Protein AF-A0A950AB00-F1 (afdb_monomer)

Secondary structure (DSSP, 8-state):
-B----GGGTT--EEEEEEEEEBSSSSPP-EEEEEEBSS-GGG-SSPPPB--B---EEEEETTEEEEE-HHHHHHHHTT-----EEEEES-SS-TTTTS-SS---PBPS--EEEEEE-

Structure (mmCIF, N/CA/C/O backbone):
data_AF-A0A950AB00-F1
#
_entry.id   AF-A0A950AB00-F1
#
loop_
_atom_site.group_PDB
_atom_site.id
_atom_site.type_symbol
_atom_site.label_atom_id
_atom_site.label_alt_id
_atom_site.label_comp_id
_atom_site.label_asym_id
_atom_site.label_entity_id
_atom_site.label_seq_id
_atom_site.pdbx_PDB_ins_code
_atom_site.Cartn_x
_atom_site.Cartn_y
_atom_site.Cartn_z
_atom_site.occupancy
_atom_site.B_iso_or_equiv
_atom_site.auth_seq_id
_atom_site.auth_comp_id
_atom_site.auth_asym_id
_atom_site.auth_atom_id
_atom_site.pdbx_PDB_model_num
ATOM 1 N N . TYR A 1 1 ? 6.168 -6.952 -4.871 1.00 62.41 1 TYR A N 1
ATOM 2 C CA . TYR A 1 1 ? 5.036 -7.429 -4.062 1.00 62.41 1 TYR A CA 1
ATOM 3 C C . TYR A 1 1 ? 5.176 -6.865 -2.667 1.00 62.41 1 TYR A C 1
ATOM 5 O O . TYR A 1 1 ? 6.309 -6.658 -2.245 1.00 62.41 1 TYR A O 1
ATOM 13 N N . TYR A 1 2 ? 4.072 -6.626 -1.960 1.00 71.31 2 TYR A N 1
ATOM 14 C CA . TYR A 1 2 ? 4.120 -6.040 -0.619 1.00 71.31 2 TYR A CA 1
ATOM 15 C C . TYR A 1 2 ? 3.062 -6.688 0.273 1.00 71.31 2 TYR A C 1
ATOM 17 O O . TYR A 1 2 ? 1.868 -6.451 0.090 1.00 71.31 2 TYR A O 1
ATOM 25 N N . LEU A 1 3 ? 3.509 -7.543 1.196 1.00 79.69 3 LEU A N 1
ATOM 26 C CA . LEU A 1 3 ? 2.670 -8.190 2.202 1.00 79.69 3 LEU A CA 1
ATOM 27 C C . LEU A 1 3 ? 2.922 -7.522 3.554 1.00 79.69 3 LEU A C 1
ATOM 29 O O . LEU A 1 3 ? 4.073 -7.333 3.945 1.00 79.69 3 LEU A O 1
ATOM 33 N N . PHE A 1 4 ? 1.845 -7.190 4.258 1.00 83.56 4 PHE A N 1
ATOM 34 C CA . PHE A 1 4 ? 1.893 -6.564 5.574 1.00 83.56 4 PHE A CA 1
ATOM 35 C C . PHE A 1 4 ? 1.104 -7.406 6.569 1.00 83.56 4 PHE A C 1
ATOM 37 O O . PHE A 1 4 ? 0.013 -7.875 6.247 1.00 83.56 4 PHE A O 1
ATOM 44 N N . ASP A 1 5 ? 1.641 -7.576 7.775 1.00 84.56 5 ASP A N 1
ATOM 45 C CA . ASP A 1 5 ? 0.890 -8.147 8.890 1.00 84.56 5 ASP A CA 1
ATOM 46 C C . ASP A 1 5 ? -0.091 -7.096 9.427 1.00 84.56 5 ASP A C 1
ATOM 48 O O . ASP A 1 5 ? 0.311 -6.034 9.904 1.00 84.56 5 ASP A O 1
ATOM 52 N N . LEU A 1 6 ? -1.385 -7.397 9.315 1.00 83.69 6 LEU A N 1
ATOM 53 C CA . LEU A 1 6 ? -2.487 -6.533 9.740 1.00 83.69 6 LEU A CA 1
ATOM 54 C C . LEU A 1 6 ? -3.302 -7.157 10.876 1.00 83.69 6 LEU A C 1
ATOM 56 O O . LEU A 1 6 ? -4.400 -6.693 11.173 1.00 83.69 6 LEU A O 1
ATOM 60 N N . THR A 1 7 ? -2.786 -8.198 11.532 1.00 81.94 7 THR A N 1
ATOM 61 C CA . THR A 1 7 ? -3.493 -8.894 12.620 1.00 81.94 7 THR A CA 1
ATOM 62 C C . THR A 1 7 ? -3.900 -7.951 13.758 1.00 81.94 7 THR A C 1
ATOM 64 O O . THR A 1 7 ? -4.977 -8.104 14.332 1.00 81.94 7 THR A O 1
ATOM 67 N N . SER A 1 8 ? -3.099 -6.917 14.031 1.00 80.62 8 SER A N 1
ATOM 68 C CA . SER A 1 8 ? -3.383 -5.871 15.027 1.00 80.62 8 SER A CA 1
ATOM 69 C C . SER A 1 8 ? -4.559 -4.945 14.671 1.00 80.62 8 SER A C 1
ATOM 71 O O . SER A 1 8 ? -5.073 -4.239 15.547 1.00 80.62 8 SER A O 1
ATOM 73 N N . LEU A 1 9 ? -4.996 -4.957 13.407 1.00 81.94 9 LEU A N 1
ATOM 74 C CA . LEU A 1 9 ? -6.105 -4.165 12.871 1.00 81.94 9 LEU A CA 1
ATOM 75 C C . LEU A 1 9 ? -7.417 -4.950 12.773 1.00 81.94 9 LEU A C 1
ATOM 77 O O . LEU A 1 9 ? -8.435 -4.365 12.409 1.00 81.94 9 LEU A O 1
ATOM 81 N N . SER A 1 10 ? -7.412 -6.246 13.098 1.00 81.06 10 SER A N 1
ATOM 82 C CA . SER A 1 10 ? -8.619 -7.073 13.060 1.00 81.06 10 SER A CA 1
ATOM 83 C C . SER A 1 10 ? -9.733 -6.442 13.901 1.00 81.06 10 SER A C 1
ATOM 85 O O . SER A 1 10 ? -9.514 -6.081 15.060 1.00 81.06 10 SER A O 1
ATOM 87 N N . GLN A 1 11 ? -10.917 -6.283 13.300 1.00 76.75 11 GLN A N 1
ATOM 88 C CA . GLN A 1 11 ? -12.106 -5.668 13.910 1.00 76.75 11 GLN A CA 1
ATOM 89 C C . GLN A 1 11 ? -11.962 -4.187 14.304 1.00 76.75 11 GLN A C 1
ATOM 91 O O . GLN A 1 11 ? -12.788 -3.669 15.060 1.00 76.75 11 GLN A O 1
ATOM 96 N N . ARG A 1 12 ? -10.945 -3.480 13.800 1.00 84.19 12 ARG A N 1
ATOM 97 C CA . ARG A 1 12 ? -10.813 -2.029 13.982 1.00 84.19 12 ARG A CA 1
ATOM 98 C C . ARG A 1 12 ? -11.390 -1.268 12.802 1.00 84.19 12 ARG A C 1
ATOM 100 O O . ARG A 1 12 ? -11.297 -1.708 11.656 1.00 84.19 12 ARG A O 1
ATOM 107 N N . TYR A 1 13 ? -11.922 -0.079 13.071 1.00 87.62 13 TYR A N 1
ATOM 108 C CA . TYR A 1 13 ? -12.380 0.794 12.001 1.00 87.62 13 TYR A CA 1
ATOM 109 C C . TYR A 1 13 ? -11.185 1.545 11.410 1.00 87.62 13 TYR A C 1
ATOM 111 O O . TYR A 1 13 ? -10.584 2.405 12.058 1.00 87.62 13 TYR A O 1
ATOM 119 N N . VAL A 1 14 ? -10.811 1.196 10.179 1.00 91.75 14 VAL A N 1
ATOM 120 C CA . VAL A 1 14 ? -9.732 1.861 9.442 1.00 91.75 14 VAL A CA 1
ATOM 121 C C . VAL A 1 14 ? -10.263 3.177 8.876 1.00 91.75 14 VAL A C 1
ATOM 123 O O . VAL A 1 14 ? -11.125 3.182 8.000 1.00 91.75 14 VAL A O 1
ATOM 126 N N . ASN A 1 15 ? -9.739 4.294 9.379 1.00 91.50 15 ASN A N 1
ATOM 127 C CA . ASN A 1 15 ? -10.107 5.646 8.955 1.00 91.50 15 ASN A CA 1
ATOM 128 C C . ASN A 1 15 ? -9.400 6.043 7.656 1.00 91.50 15 ASN A C 1
ATOM 130 O O . ASN A 1 15 ? -9.981 6.715 6.810 1.00 91.50 15 ASN A O 1
ATOM 134 N N . GLN A 1 16 ? -8.132 5.650 7.532 1.00 92.44 16 GLN A N 1
ATOM 135 C CA . GLN A 1 16 ? -7.287 5.951 6.384 1.00 92.44 16 GLN A CA 1
ATOM 136 C C . GLN A 1 16 ? -6.158 4.927 6.298 1.00 92.44 16 GLN A C 1
ATOM 138 O O . GLN A 1 16 ? -5.565 4.577 7.322 1.00 92.44 16 GLN A O 1
ATOM 143 N N . ALA A 1 17 ? -5.818 4.495 5.087 1.00 92.38 17 ALA A N 1
ATOM 144 C CA . ALA A 1 17 ? -4.598 3.748 4.828 1.00 92.38 17 ALA A CA 1
ATOM 145 C C . ALA A 1 17 ? -3.877 4.284 3.589 1.00 92.38 17 ALA A C 1
ATOM 147 O O . ALA A 1 17 ? -4.478 4.450 2.529 1.00 92.38 17 ALA A O 1
ATOM 148 N N . THR A 1 18 ? -2.576 4.531 3.718 1.00 92.25 18 THR A N 1
ATOM 149 C CA 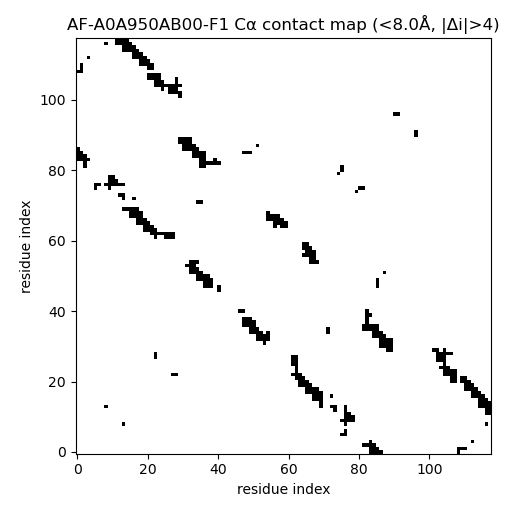. THR A 1 18 ? -1.726 4.996 2.621 1.00 92.25 18 THR A CA 1
ATOM 150 C C . THR A 1 18 ? -0.568 4.039 2.394 1.00 92.25 18 THR A C 1
ATOM 152 O O . THR A 1 18 ? 0.172 3.691 3.317 1.00 92.25 18 THR A O 1
ATOM 155 N N . LEU A 1 19 ? -0.399 3.616 1.143 1.00 88.75 19 LEU A N 1
ATOM 156 C CA . LEU A 1 19 ? 0.753 2.841 0.707 1.00 88.75 19 LEU A CA 1
ATOM 157 C C . LEU A 1 19 ? 1.757 3.779 0.046 1.00 88.75 19 LEU A C 1
ATOM 159 O O . LEU A 1 19 ? 1.438 4.458 -0.928 1.00 88.75 19 LEU A O 1
ATOM 163 N N . THR A 1 20 ? 2.978 3.797 0.563 1.00 88.12 20 THR A N 1
ATOM 164 C CA . THR A 1 20 ? 4.099 4.527 -0.025 1.00 88.12 20 THR A CA 1
ATOM 165 C C . THR A 1 20 ? 5.046 3.538 -0.680 1.00 88.12 20 THR A C 1
ATOM 167 O O . THR A 1 20 ? 5.558 2.634 -0.018 1.00 88.12 20 THR A O 1
ATOM 170 N N . LEU A 1 21 ? 5.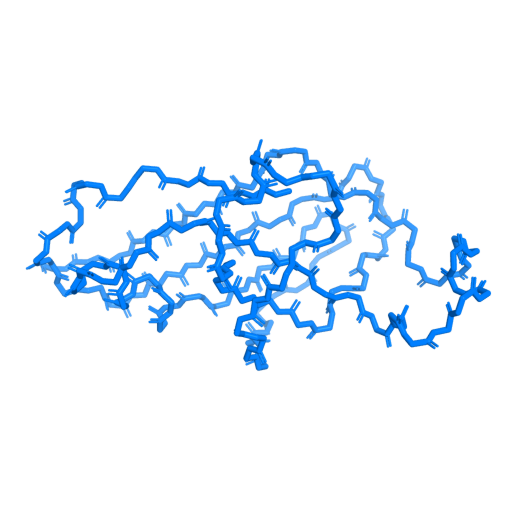280 3.727 -1.976 1.00 82.38 21 LEU A N 1
ATOM 171 C CA . LEU A 1 21 ? 6.250 2.979 -2.764 1.00 82.38 21 LEU A CA 1
ATOM 172 C C . LEU A 1 21 ? 7.399 3.906 -3.140 1.00 82.38 21 LEU A C 1
ATOM 174 O O . LEU A 1 21 ? 7.161 4.947 -3.752 1.00 82.38 21 LEU A O 1
ATOM 178 N N . SER A 1 22 ? 8.628 3.532 -2.816 1.00 78.69 22 SER A N 1
ATOM 179 C CA . SER A 1 22 ? 9.814 4.308 -3.176 1.00 78.69 22 SER A CA 1
ATOM 180 C C . SER A 1 22 ? 10.460 3.725 -4.430 1.00 78.69 22 SER A C 1
ATOM 182 O O . SER A 1 22 ? 10.395 2.522 -4.673 1.00 78.69 22 SER A O 1
ATOM 184 N N . THR A 1 23 ? 11.058 4.562 -5.273 1.00 70.75 23 THR A N 1
ATOM 185 C CA . THR A 1 23 ? 11.742 4.117 -6.496 1.00 70.75 23 THR A CA 1
ATOM 186 C C . THR A 1 23 ? 13.252 4.072 -6.270 1.00 70.75 23 THR A C 1
ATOM 188 O O . THR A 1 23 ? 13.830 4.983 -5.684 1.00 70.75 23 THR A O 1
ATOM 191 N N . GLN A 1 24 ? 13.920 3.016 -6.746 1.00 63.94 24 GLN A N 1
ATOM 192 C CA . GLN A 1 24 ? 15.381 2.875 -6.626 1.00 63.94 24 GLN A CA 1
ATOM 193 C C . GLN A 1 24 ? 16.145 3.897 -7.478 1.00 63.94 24 GLN A C 1
ATOM 195 O O . GLN A 1 24 ? 17.281 4.241 -7.166 1.00 63.94 24 GLN A O 1
ATOM 200 N N . ASN A 1 25 ? 15.515 4.389 -8.545 1.00 59.69 25 ASN A N 1
ATOM 201 C CA . ASN A 1 25 ? 16.051 5.421 -9.423 1.00 59.69 25 ASN A CA 1
ATOM 202 C C . ASN A 1 25 ? 15.146 6.657 -9.368 1.00 59.69 25 ASN A C 1
ATOM 204 O O . ASN A 1 25 ? 13.937 6.533 -9.169 1.00 59.69 25 ASN A O 1
ATOM 208 N N . SER A 1 26 ? 15.704 7.840 -9.638 1.00 55.78 26 SER A N 1
ATOM 209 C CA . SER A 1 26 ? 14.986 9.121 -9.784 1.00 55.78 26 SER A CA 1
ATOM 210 C C . SER A 1 26 ? 14.069 9.194 -11.024 1.00 55.78 26 SER A C 1
ATOM 212 O O . SER A 1 26 ? 13.792 10.275 -11.545 1.00 55.78 26 SER A O 1
ATOM 214 N N . GLY A 1 27 ? 13.633 8.041 -11.536 1.00 52.31 27 GLY A N 1
ATOM 215 C CA . GLY A 1 27 ? 12.770 7.899 -12.699 1.00 52.31 27 GLY A CA 1
ATOM 216 C C . GLY A 1 27 ? 11.330 7.597 -12.299 1.00 52.31 27 GLY A C 1
ATOM 217 O O . GLY A 1 27 ? 11.070 6.919 -11.308 1.00 52.31 27 GLY A O 1
ATOM 218 N N . TRP A 1 28 ? 10.384 8.075 -13.105 1.00 51.53 28 TRP A N 1
ATOM 219 C CA . TRP A 1 28 ? 8.965 7.784 -12.923 1.00 51.53 28 TRP A CA 1
ATOM 220 C C . TRP A 1 28 ? 8.689 6.277 -13.053 1.00 51.53 28 TRP A C 1
ATOM 222 O O . TRP A 1 28 ? 9.037 5.647 -14.056 1.00 51.53 28 TRP A O 1
ATOM 232 N N . ALA A 1 29 ? 8.034 5.702 -12.045 1.00 59.38 29 ALA A N 1
ATOM 233 C CA . ALA A 1 29 ? 7.429 4.379 -12.123 1.00 59.38 29 ALA A CA 1
ATOM 234 C C . ALA A 1 29 ? 5.952 4.542 -12.504 1.00 59.38 29 ALA A C 1
ATOM 236 O O . ALA A 1 29 ? 5.208 5.226 -11.803 1.00 59.38 29 ALA A O 1
ATOM 237 N N . CYS A 1 30 ? 5.517 3.944 -13.616 1.00 61.81 30 CYS A N 1
ATOM 238 C CA . CYS A 1 30 ? 4.119 4.038 -14.033 1.00 61.81 30 CYS A CA 1
ATOM 239 C C . CYS A 1 30 ? 3.318 2.853 -13.496 1.00 61.81 30 CYS A C 1
ATOM 241 O O . CYS A 1 30 ? 3.176 1.826 -14.160 1.00 61.81 30 CYS A O 1
ATOM 243 N N . VAL A 1 31 ? 2.772 3.021 -12.299 1.00 67.94 31 VAL A N 1
ATOM 244 C CA . VAL A 1 31 ? 1.679 2.181 -11.807 1.00 67.94 31 VAL A CA 1
ATOM 245 C C . VAL A 1 31 ? 0.387 2.818 -12.288 1.00 67.94 31 VAL A C 1
ATOM 247 O O . VAL A 1 31 ? 0.119 3.982 -11.998 1.00 67.94 31 VAL A O 1
ATOM 250 N N . LYS A 1 32 ? -0.384 2.068 -13.072 1.00 66.25 32 LYS A N 1
ATOM 251 C CA . LYS A 1 32 ? -1.722 2.468 -13.508 1.00 66.25 32 LYS A CA 1
ATOM 252 C C . LYS A 1 32 ? -2.756 2.063 -12.471 1.00 66.25 32 LYS A C 1
ATOM 254 O O . LYS A 1 32 ? -3.612 2.865 -12.123 1.00 66.25 32 LYS A O 1
ATOM 259 N N . ASN A 1 33 ? -2.652 0.823 -12.000 1.00 70.88 33 ASN A N 1
ATOM 260 C CA . ASN A 1 33 ? -3.611 0.220 -11.093 1.00 70.88 33 ASN A CA 1
ATOM 261 C C . ASN A 1 33 ? -2.892 -0.465 -9.932 1.00 70.88 33 ASN A C 1
ATOM 263 O O . ASN A 1 33 ? -1.758 -0.927 -10.061 1.00 70.88 33 ASN A O 1
ATOM 267 N N . LEU A 1 34 ? -3.574 -0.544 -8.798 1.00 79.44 34 LEU A N 1
ATOM 268 C CA . LEU A 1 34 ? -3.120 -1.256 -7.614 1.00 79.44 34 LEU A CA 1
ATOM 269 C C . LEU A 1 34 ? -4.328 -1.975 -7.017 1.00 79.44 34 LEU A C 1
ATOM 271 O O . LEU A 1 34 ? -5.439 -1.457 -7.042 1.00 79.44 34 LEU A O 1
ATOM 275 N N . GLY A 1 35 ? -4.128 -3.185 -6.515 1.00 81.81 35 GLY A N 1
ATOM 276 C CA . GLY A 1 35 ? -5.220 -3.973 -5.952 1.00 81.81 35 GLY A CA 1
ATOM 277 C C . GLY A 1 35 ? -4.738 -4.987 -4.923 1.00 81.81 35 GLY A C 1
ATOM 278 O O . GLY A 1 35 ? -3.526 -5.215 -4.812 1.00 81.81 35 GLY A O 1
ATOM 279 N N . PRO A 1 36 ? -5.661 -5.588 -4.154 1.00 84.44 36 PRO A N 1
ATOM 280 C CA . PRO A 1 36 ? -5.361 -6.803 -3.414 1.00 84.44 36 PRO A CA 1
ATOM 281 C C . PRO A 1 36 ? -5.058 -7.935 -4.402 1.00 84.44 36 PRO A C 1
ATOM 283 O O . PRO A 1 36 ? -5.677 -8.024 -5.462 1.00 84.44 36 PRO A O 1
ATOM 286 N N . ALA A 1 37 ? -4.095 -8.790 -4.072 1.00 82.56 37 ALA A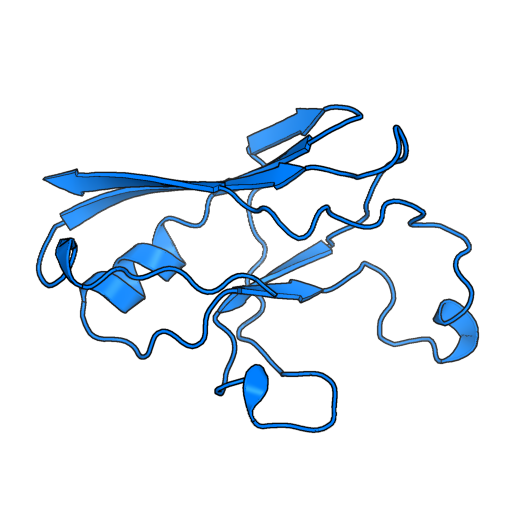 N 1
ATOM 287 C CA . ALA A 1 37 ? -3.847 -9.995 -4.854 1.00 82.56 37 ALA A CA 1
ATOM 288 C C . ALA A 1 37 ? -5.006 -10.994 -4.683 1.00 82.56 37 ALA A C 1
ATOM 290 O O . ALA A 1 37 ? -5.545 -11.129 -3.586 1.00 82.56 37 ALA A O 1
ATOM 291 N N . ASP A 1 38 ? -5.352 -11.729 -5.742 1.00 80.62 38 ASP A N 1
ATOM 292 C CA . ASP A 1 38 ? -6.428 -12.739 -5.695 1.00 80.62 38 ASP A CA 1
ATOM 293 C C . ASP A 1 38 ? -6.001 -14.042 -4.998 1.00 80.62 38 ASP A C 1
ATOM 295 O O . ASP A 1 38 ? -6.821 -14.902 -4.688 1.00 80.62 38 ASP A O 1
ATOM 299 N N . SER A 1 39 ? -4.695 -14.238 -4.827 1.00 78.56 39 SER A N 1
ATOM 300 C CA . SER A 1 39 ? -4.112 -15.439 -4.235 1.00 78.56 39 SER A CA 1
ATOM 301 C C . SER A 1 39 ? -2.727 -15.134 -3.683 1.00 78.56 39 SER A C 1
ATOM 303 O O . SER A 1 39 ? -2.139 -14.099 -4.010 1.00 78.56 39 SER A O 1
ATOM 305 N N . ASP A 1 40 ? -2.191 -16.057 -2.884 1.00 77.69 40 ASP A N 1
ATOM 306 C CA . ASP A 1 40 ? -0.824 -16.014 -2.371 1.00 77.69 40 ASP A CA 1
ATOM 307 C C . ASP A 1 40 ? 0.181 -15.983 -3.527 1.00 77.69 40 ASP A C 1
ATOM 309 O O . ASP A 1 40 ? 0.685 -17.015 -3.981 1.00 77.69 40 ASP A O 1
ATOM 313 N N . TRP A 1 41 ? 0.504 -14.785 -4.012 1.00 65.19 41 TRP A N 1
ATOM 314 C CA . TRP A 1 41 ? 1.365 -14.606 -5.179 1.00 65.19 41 TRP A CA 1
ATOM 315 C C . TRP A 1 41 ? 2.772 -15.190 -4.943 1.00 65.19 41 TRP A C 1
ATOM 317 O O . TRP A 1 41 ? 3.475 -15.519 -5.896 1.00 65.19 41 TRP A O 1
ATOM 327 N N . TRP A 1 42 ? 3.176 -15.379 -3.678 1.00 69.75 42 TRP A N 1
ATOM 328 C CA . TRP A 1 42 ? 4.427 -16.044 -3.289 1.00 69.75 42 TRP A CA 1
ATOM 329 C C . TRP A 1 42 ? 4.423 -17.563 -3.506 1.00 69.75 42 TRP A C 1
ATOM 331 O O . TRP A 1 42 ? 5.467 -18.200 -3.370 1.00 69.75 42 TRP A O 1
ATOM 341 N N . THR A 1 43 ? 3.275 -18.155 -3.836 1.00 71.38 43 THR A N 1
ATOM 342 C CA . THR A 1 43 ? 3.125 -19.595 -4.096 1.00 71.38 43 THR A CA 1
ATOM 343 C C . THR A 1 43 ? 3.013 -19.933 -5.582 1.00 71.38 43 THR A C 1
ATOM 345 O O . THR A 1 43 ? 3.146 -21.101 -5.950 1.00 71.38 43 THR A O 1
ATOM 348 N N . ILE A 1 44 ? 2.819 -18.937 -6.454 1.00 64.19 44 ILE A N 1
ATOM 349 C CA . ILE A 1 44 ? 2.611 -19.146 -7.892 1.00 64.19 44 ILE A CA 1
ATOM 350 C C . ILE A 1 44 ? 3.849 -18.765 -8.714 1.00 64.19 44 ILE A C 1
ATOM 352 O O . ILE A 1 44 ? 4.520 -17.764 -8.474 1.00 64.19 44 ILE A O 1
ATOM 356 N N . GLN A 1 45 ? 4.148 -19.567 -9.736 1.00 53.97 45 GLN A N 1
ATOM 357 C CA . GLN A 1 45 ? 5.151 -19.253 -10.758 1.00 53.97 45 GLN A CA 1
ATOM 358 C C . GLN A 1 45 ? 4.470 -18.448 -11.876 1.00 53.97 45 GLN A C 1
ATOM 360 O O . GLN A 1 45 ? 4.041 -19.017 -12.878 1.00 53.97 45 GLN A O 1
ATOM 365 N N . GLY A 1 46 ? 4.302 -17.135 -11.703 1.00 61.00 46 GLY A N 1
ATOM 366 C CA . GLY A 1 46 ? 3.650 -16.302 -12.718 1.00 61.00 46 GLY A CA 1
ATOM 367 C C . GLY A 1 46 ? 3.203 -14.926 -12.234 1.00 61.00 46 GLY A C 1
ATOM 368 O O . GLY A 1 46 ? 3.572 -14.479 -11.152 1.00 61.00 46 GLY A O 1
ATOM 369 N N . VAL A 1 47 ? 2.413 -14.247 -13.069 1.00 59.78 47 VAL A N 1
ATOM 370 C CA . VAL A 1 47 ? 1.747 -12.987 -12.712 1.00 59.78 47 VAL A CA 1
ATOM 371 C C . VAL A 1 47 ? 0.536 -13.325 -11.848 1.00 59.78 47 VAL A C 1
ATOM 373 O O . VAL A 1 47 ? -0.302 -14.125 -12.260 1.00 59.78 47 VAL A O 1
ATOM 376 N N . SER A 1 48 ? 0.445 -12.727 -10.663 1.00 61.62 48 SER A N 1
ATOM 377 C CA . SER A 1 48 ? -0.778 -12.797 -9.865 1.00 61.62 48 SER A CA 1
ATOM 378 C C . SER A 1 48 ? -1.816 -11.845 -10.433 1.00 61.62 48 SER A C 1
ATOM 380 O O . SER A 1 48 ? -1.506 -10.682 -10.691 1.00 61.62 48 SER A O 1
ATOM 382 N N . GLY A 1 49 ? -3.047 -12.332 -10.569 1.00 64.94 49 GLY A N 1
ATOM 383 C CA . GLY A 1 49 ? -4.209 -11.463 -10.689 1.00 64.94 49 GLY A CA 1
ATOM 384 C C . GLY A 1 49 ? -4.425 -10.653 -9.411 1.00 64.94 49 GLY A C 1
ATOM 385 O O . GLY A 1 49 ? -3.851 -10.949 -8.351 1.00 64.94 49 GLY A O 1
ATOM 386 N N . GLY A 1 50 ? -5.238 -9.617 -9.539 1.00 69.12 50 GLY A N 1
ATOM 387 C CA . GLY A 1 50 ? -5.784 -8.876 -8.419 1.00 69.12 50 GLY A CA 1
ATOM 388 C C . GLY A 1 50 ? -7.043 -8.139 -8.839 1.00 69.12 50 GLY A C 1
ATOM 389 O O . GLY A 1 50 ? -7.241 -7.845 -10.025 1.00 69.12 50 GLY A O 1
ATOM 390 N N . ASP A 1 51 ? -7.861 -7.784 -7.854 1.00 73.00 51 ASP A N 1
ATOM 391 C CA . ASP A 1 51 ? -8.974 -6.861 -8.045 1.00 73.00 51 ASP A CA 1
ATOM 392 C C . ASP A 1 51 ? -8.427 -5.436 -8.214 1.00 73.00 51 ASP A C 1
ATOM 394 O O . ASP A 1 51 ? -8.279 -4.653 -7.271 1.00 73.00 51 ASP A O 1
ATOM 398 N N . PHE A 1 52 ? -8.026 -5.123 -9.444 1.00 71.12 52 PHE A N 1
ATOM 399 C CA . PHE A 1 52 ? -7.456 -3.834 -9.798 1.00 71.12 52 PHE A CA 1
ATOM 400 C C . PHE A 1 52 ? -8.534 -2.755 -9.799 1.00 71.12 52 PHE A C 1
ATOM 402 O O . PHE A 1 52 ? -9.228 -2.525 -10.791 1.00 71.12 52 PHE A O 1
ATOM 409 N N . GLN A 1 53 ? -8.620 -2.040 -8.686 1.00 66.56 53 GLN A N 1
ATOM 410 C CA . GLN A 1 53 ? -9.395 -0.815 -8.597 1.00 66.56 53 GLN A CA 1
ATOM 411 C C . GLN A 1 53 ? -8.538 0.373 -9.071 1.00 66.56 53 GLN A C 1
ATOM 413 O O . GLN A 1 53 ? -7.307 0.349 -8.946 1.00 66.56 53 GLN A O 1
ATOM 418 N N . PRO A 1 54 ? -9.147 1.438 -9.623 1.00 62.91 54 PRO A N 1
ATOM 419 C CA . PRO A 1 54 ? -8.428 2.679 -9.848 1.00 62.91 54 PRO A CA 1
ATOM 420 C C . PRO A 1 54 ? -8.019 3.235 -8.486 1.00 62.91 54 PRO A C 1
ATOM 422 O O . PRO A 1 54 ? -8.864 3.647 -7.691 1.00 62.91 54 PRO A O 1
ATOM 425 N N . VAL A 1 55 ? -6.721 3.231 -8.206 1.00 64.38 55 VAL A N 1
ATOM 426 C CA . VAL A 1 55 ? -6.209 3.737 -6.935 1.00 64.38 55 VAL A CA 1
ATOM 427 C C . VAL A 1 55 ? -5.912 5.214 -7.068 1.00 64.38 55 VAL A C 1
ATOM 429 O O . VAL A 1 55 ? -5.248 5.648 -8.012 1.00 64.38 55 VAL A O 1
ATOM 432 N N . LEU A 1 56 ? -6.425 6.002 -6.123 1.00 67.44 56 LEU A N 1
ATOM 433 C CA . LEU A 1 56 ? -6.183 7.432 -6.114 1.00 67.44 56 LEU A CA 1
ATOM 434 C C . LEU A 1 56 ? -4.731 7.687 -5.710 1.00 67.44 56 LEU A C 1
ATOM 436 O O . LEU A 1 56 ? -4.308 7.390 -4.590 1.00 67.44 56 LEU A O 1
ATOM 440 N N . ILE A 1 57 ? -3.971 8.260 -6.638 1.00 71.69 57 ILE A N 1
ATOM 441 C CA . ILE A 1 57 ? -2.632 8.753 -6.351 1.00 71.69 57 ILE A CA 1
ATOM 442 C C . ILE A 1 57 ? -2.783 10.062 -5.579 1.00 71.69 57 ILE A C 1
ATOM 444 O O . ILE A 1 57 ? -3.279 11.053 -6.116 1.00 71.69 57 ILE A O 1
ATOM 448 N N . VAL A 1 58 ? -2.361 10.066 -4.317 1.00 70.56 58 VAL A N 1
ATOM 449 C CA . VAL A 1 58 ? -2.462 11.249 -3.447 1.00 70.56 58 VAL A CA 1
ATOM 450 C C . VAL A 1 58 ? -1.205 12.118 -3.507 1.00 70.56 58 VAL A C 1
ATOM 452 O O . VAL A 1 58 ? -1.257 13.302 -3.184 1.00 70.56 58 VAL A O 1
ATOM 455 N N . SER A 1 59 ? -0.072 11.556 -3.943 1.00 66.88 59 SER A N 1
ATOM 456 C CA . SER A 1 59 ? 1.157 12.309 -4.201 1.00 66.88 59 SER A CA 1
ATOM 457 C C . SER A 1 59 ? 2.122 11.530 -5.095 1.00 66.88 59 SER A C 1
ATOM 459 O O . SER A 1 59 ? 2.303 10.323 -4.924 1.00 66.88 59 SER A O 1
ATOM 461 N N . THR A 1 60 ? 2.786 12.234 -6.012 1.00 67.50 60 THR A N 1
ATOM 462 C CA . THR A 1 60 ? 3.907 11.709 -6.802 1.00 67.50 60 THR A CA 1
ATOM 463 C C . THR A 1 60 ? 5.124 12.603 -6.621 1.00 67.50 60 THR A C 1
ATOM 465 O O . THR A 1 60 ? 5.112 13.761 -7.043 1.00 67.50 60 THR A O 1
ATOM 468 N N . SER A 1 61 ? 6.186 12.062 -6.032 1.00 67.62 61 SER A N 1
ATOM 469 C CA . SER A 1 61 ? 7.518 12.662 -6.042 1.00 67.62 61 SER A CA 1
ATOM 470 C C . SER A 1 61 ? 8.445 11.870 -6.981 1.00 67.62 61 SER A C 1
ATOM 472 O O . SER A 1 61 ? 8.140 10.725 -7.319 1.00 67.62 61 SER A O 1
ATOM 474 N N . PRO A 1 62 ? 9.592 12.430 -7.410 1.00 63.34 62 PRO A N 1
ATOM 475 C CA . PRO A 1 62 ? 10.547 11.717 -8.267 1.00 63.34 62 PRO A CA 1
ATOM 476 C C . PRO A 1 62 ? 11.120 10.432 -7.650 1.00 63.34 62 PRO A C 1
ATOM 478 O O . PRO A 1 62 ? 11.728 9.641 -8.364 1.00 63.34 62 PRO A O 1
ATOM 481 N N . THR A 1 63 ? 10.976 10.258 -6.335 1.00 70.12 63 THR A N 1
ATOM 482 C CA . THR A 1 63 ? 11.566 9.156 -5.564 1.00 70.12 63 THR A CA 1
ATOM 483 C C . THR A 1 63 ? 10.529 8.304 -4.837 1.00 70.12 63 THR A C 1
ATOM 485 O O . THR A 1 63 ? 10.890 7.299 -4.231 1.00 70.12 63 THR A O 1
ATOM 488 N N . SER A 1 64 ? 9.252 8.699 -4.843 1.00 75.69 64 SER A N 1
ATOM 489 C CA . SER A 1 64 ? 8.182 7.954 -4.178 1.00 75.69 64 SER A CA 1
ATOM 490 C C . SER A 1 64 ? 6.796 8.278 -4.731 1.00 75.69 64 SER A C 1
ATOM 492 O O . SER A 1 64 ? 6.504 9.413 -5.111 1.00 75.69 64 SER A O 1
ATOM 494 N N . ALA A 1 65 ? 5.920 7.281 -4.723 1.00 77.94 65 ALA A N 1
ATOM 495 C CA . ALA A 1 65 ? 4.508 7.409 -5.043 1.00 77.94 65 ALA A CA 1
ATOM 496 C C . ALA A 1 65 ? 3.663 6.982 -3.839 1.00 77.94 65 ALA A C 1
ATOM 498 O O . ALA A 1 65 ? 3.945 5.962 -3.205 1.00 77.94 65 ALA A O 1
ATOM 499 N N . VAL A 1 66 ? 2.638 7.774 -3.527 1.00 84.56 66 VAL A N 1
ATOM 500 C CA . VAL A 1 66 ? 1.729 7.536 -2.403 1.00 84.56 66 VAL A CA 1
ATOM 501 C C . VAL A 1 66 ? 0.330 7.261 -2.938 1.00 84.56 66 VAL A C 1
ATOM 503 O O . VAL A 1 66 ? -0.216 8.044 -3.720 1.00 84.56 66 VAL A O 1
ATOM 506 N N . TYR A 1 67 ? -0.249 6.159 -2.477 1.00 84.88 67 TYR A N 1
ATOM 507 C CA . TYR A 1 67 ? -1.533 5.628 -2.914 1.00 84.88 67 TYR A CA 1
ATOM 508 C C . TYR A 1 67 ? -2.497 5.535 -1.733 1.00 84.88 67 TYR A C 1
ATOM 510 O O . TYR A 1 67 ? -2.107 5.078 -0.657 1.00 84.88 67 TYR A O 1
ATOM 518 N N . ASP A 1 68 ? -3.751 5.933 -1.935 1.00 88.81 68 ASP A N 1
ATOM 519 C CA . ASP A 1 68 ? -4.821 5.671 -0.969 1.00 88.81 68 ASP A CA 1
ATOM 520 C C . ASP A 1 68 ? -5.322 4.230 -1.119 1.00 88.81 68 ASP A C 1
ATOM 522 O O . ASP A 1 68 ? -5.917 3.869 -2.130 1.00 88.81 68 ASP A O 1
ATOM 526 N N . VAL A 1 69 ? -5.079 3.405 -0.105 1.00 90.56 69 VAL A N 1
ATOM 527 C CA . VAL A 1 69 ? -5.475 1.989 -0.070 1.00 90.56 69 VAL A CA 1
ATOM 528 C C . VAL A 1 69 ? -6.497 1.711 1.030 1.00 90.56 69 VAL A C 1
ATOM 530 O O . VAL A 1 69 ? -6.642 0.575 1.481 1.00 90.56 69 VAL A O 1
ATOM 533 N N . THR A 1 70 ? -7.210 2.748 1.478 1.00 91.44 70 THR A N 1
ATOM 534 C CA . THR A 1 70 ? -8.135 2.683 2.617 1.00 91.44 70 THR A CA 1
ATOM 535 C C . THR A 1 70 ? -9.174 1.580 2.452 1.00 91.44 70 THR A C 1
ATOM 537 O O . THR A 1 70 ? -9.336 0.772 3.363 1.00 91.44 70 THR A O 1
ATOM 540 N N . SER A 1 71 ? -9.828 1.484 1.292 1.00 89.75 71 SER A N 1
ATOM 541 C CA . SER A 1 71 ? -10.869 0.476 1.040 1.00 89.75 71 SER A CA 1
ATOM 542 C C . SER A 1 71 ? -10.340 -0.961 1.091 1.00 89.75 71 SER A C 1
ATOM 544 O O . SER A 1 71 ? -10.998 -1.842 1.642 1.00 89.75 71 SER A O 1
ATOM 546 N N . ILE A 1 72 ? -9.131 -1.195 0.574 1.00 89.44 72 ILE A N 1
ATOM 547 C CA . ILE A 1 72 ? -8.482 -2.513 0.573 1.00 89.44 72 ILE A CA 1
ATOM 548 C C . ILE A 1 72 ? -8.161 -2.932 2.011 1.00 89.44 72 ILE A C 1
ATOM 550 O O . ILE A 1 72 ? -8.523 -4.020 2.453 1.00 89.44 72 ILE A O 1
ATOM 554 N N . VAL A 1 73 ? -7.538 -2.033 2.777 1.00 90.56 73 VAL A N 1
ATOM 555 C CA . VAL A 1 73 ? -7.159 -2.309 4.169 1.00 90.56 73 VAL A CA 1
ATOM 556 C C . VAL A 1 73 ? -8.390 -2.437 5.071 1.00 90.56 73 VAL A C 1
ATOM 558 O O . VAL A 1 73 ? -8.390 -3.269 5.975 1.00 90.56 73 VAL A O 1
ATOM 561 N N . GLN A 1 74 ? -9.463 -1.684 4.807 1.00 91.44 74 GLN A N 1
ATOM 562 C CA . GLN A 1 74 ? -10.760 -1.869 5.465 1.00 91.44 74 GLN A CA 1
ATOM 563 C C . GLN A 1 74 ? -11.327 -3.270 5.219 1.00 91.44 74 GLN A C 1
ATOM 565 O O . GLN A 1 74 ? -11.799 -3.903 6.161 1.00 91.44 74 GLN A O 1
ATOM 570 N N . ALA A 1 75 ? -11.278 -3.773 3.982 1.00 89.06 75 ALA A N 1
ATOM 571 C CA . ALA A 1 75 ? -1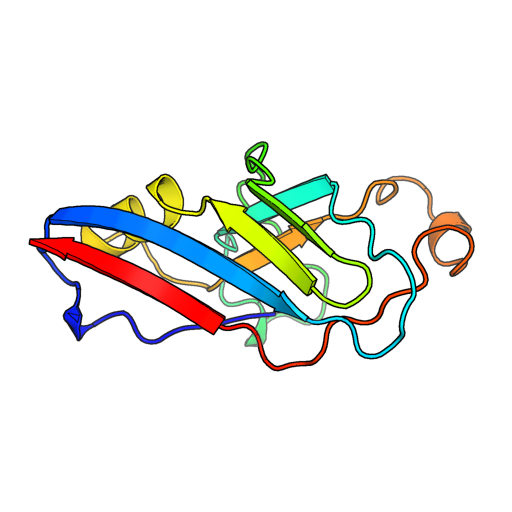1.752 -5.119 3.670 1.00 89.06 75 ALA A CA 1
ATOM 572 C C . ALA A 1 75 ? -10.962 -6.184 4.450 1.00 89.06 75 ALA A C 1
ATOM 574 O O . ALA A 1 75 ? -11.566 -7.048 5.085 1.00 89.06 75 ALA A O 1
ATOM 575 N N . TRP A 1 76 ? -9.630 -6.076 4.486 1.00 90.12 76 TRP A N 1
ATOM 576 C CA . TRP A 1 76 ? -8.776 -6.986 5.257 1.00 90.12 76 TRP A CA 1
ATOM 577 C C . TRP A 1 76 ? -9.039 -6.916 6.766 1.00 90.12 76 TRP A C 1
ATOM 579 O O . TRP A 1 76 ? -9.162 -7.949 7.421 1.00 90.12 76 TRP A O 1
ATOM 589 N N . ALA A 1 77 ? -9.205 -5.715 7.327 1.00 89.06 77 ALA A N 1
ATOM 590 C CA . ALA A 1 77 ? -9.554 -5.534 8.740 1.00 89.06 77 ALA A CA 1
ATOM 591 C C . ALA A 1 77 ? -10.928 -6.138 9.101 1.00 89.06 77 ALA A C 1
ATOM 593 O O . ALA A 1 77 ? -11.137 -6.568 10.238 1.00 89.06 77 ALA A O 1
ATOM 594 N N . ASN A 1 78 ? -11.838 -6.210 8.123 1.00 88.44 78 ASN A N 1
ATOM 595 C CA . ASN A 1 78 ? -13.160 -6.828 8.235 1.00 88.44 78 ASN A CA 1
ATOM 596 C C . ASN A 1 78 ? -13.170 -8.339 7.923 1.00 88.44 78 ASN A C 1
ATOM 598 O O . ASN A 1 78 ? -14.243 -8.942 7.899 1.00 88.44 78 ASN A O 1
ATOM 602 N N . GLY A 1 79 ? -12.003 -8.959 7.717 1.00 86.12 79 GLY A N 1
ATOM 603 C CA . GLY A 1 79 ? -11.862 -10.409 7.561 1.00 86.12 79 GLY A CA 1
ATOM 604 C C . GLY A 1 79 ? -11.754 -10.914 6.123 1.00 86.12 79 GLY A C 1
ATOM 605 O O . GLY A 1 79 ? -11.840 -12.122 5.923 1.00 86.12 79 GLY A O 1
ATOM 606 N N . ALA A 1 80 ? -11.570 -10.038 5.129 1.00 88.12 80 ALA A N 1
ATOM 607 C CA . ALA A 1 80 ? -11.151 -10.479 3.800 1.00 88.12 80 ALA A CA 1
ATOM 608 C C . ALA A 1 80 ? -9.713 -11.022 3.836 1.00 88.12 80 ALA A C 1
ATOM 610 O O . ALA A 1 80 ? -8.878 -10.531 4.602 1.00 88.12 80 ALA A O 1
ATOM 611 N N . ASP A 1 81 ? -9.414 -11.991 2.973 1.00 86.62 81 ASP A N 1
ATOM 612 C CA . ASP A 1 81 ? -8.081 -12.580 2.894 1.00 86.62 81 ASP A CA 1
ATOM 613 C C . ASP A 1 81 ? -7.037 -11.542 2.451 1.00 86.62 81 ASP A C 1
ATOM 615 O O . ASP A 1 81 ? -7.230 -10.771 1.506 1.00 86.62 81 ASP A O 1
ATOM 619 N N . ASN A 1 82 ? -5.908 -11.512 3.162 1.00 87.06 82 ASN A N 1
ATOM 620 C CA . ASN A 1 82 ? -4.795 -10.615 2.876 1.00 87.06 82 ASN A CA 1
ATOM 621 C C . ASN A 1 82 ? -3.693 -11.360 2.122 1.00 87.06 82 ASN A C 1
ATOM 623 O O . ASN A 1 82 ? -2.776 -11.926 2.717 1.00 87.06 82 ASN A O 1
ATOM 627 N N . HIS A 1 83 ? -3.762 -11.288 0.799 1.00 82.38 83 HIS A N 1
ATOM 628 C CA . HIS A 1 83 ? -2.728 -11.801 -0.097 1.00 82.38 83 HIS A CA 1
ATOM 629 C C . HIS A 1 83 ? -1.699 -10.721 -0.496 1.00 82.38 83 HIS A C 1
ATOM 631 O O . HIS A 1 83 ? -0.867 -10.917 -1.384 1.00 82.38 83 HIS A O 1
ATOM 637 N N . GLY A 1 84 ? -1.720 -9.564 0.175 1.00 83.56 84 GLY A N 1
ATOM 638 C CA . GLY A 1 84 ? -0.870 -8.414 -0.119 1.00 83.56 84 GLY A CA 1
ATOM 639 C C . GLY A 1 84 ? -1.311 -7.610 -1.344 1.00 83.56 84 GLY A C 1
ATOM 640 O O . GLY A 1 84 ? -2.364 -7.843 -1.936 1.00 83.56 84 GLY A O 1
ATOM 641 N N . PHE A 1 85 ? -0.489 -6.626 -1.712 1.00 82.69 85 PHE A N 1
ATOM 642 C CA . PHE A 1 85 ? -0.749 -5.733 -2.843 1.00 82.69 85 PHE A CA 1
ATOM 643 C C . PHE A 1 85 ? -0.062 -6.197 -4.131 1.00 82.69 85 PHE A C 1
ATOM 645 O O . PHE A 1 85 ? 1.131 -6.537 -4.131 1.00 82.69 85 PHE A O 1
ATOM 652 N N . VAL A 1 86 ? -0.791 -6.087 -5.241 1.00 79.50 86 VAL A N 1
ATOM 653 C CA . VAL A 1 86 ? -0.280 -6.203 -6.612 1.00 79.50 86 VAL A CA 1
ATOM 654 C C . VAL A 1 86 ? -0.381 -4.866 -7.335 1.00 79.50 86 VAL A C 1
ATOM 656 O O . VAL A 1 86 ? -1.284 -4.064 -7.095 1.00 79.50 86 VAL A O 1
ATOM 659 N N . LEU A 1 87 ? 0.584 -4.618 -8.216 1.00 76.38 87 LEU A N 1
ATOM 660 C CA . LEU A 1 87 ? 0.679 -3.407 -9.021 1.00 76.38 87 LEU A CA 1
ATOM 661 C C . LEU A 1 87 ? 0.516 -3.795 -10.477 1.00 76.38 87 LEU A C 1
ATOM 663 O O . LEU A 1 87 ? 1.134 -4.765 -10.911 1.00 76.38 87 LEU A O 1
ATOM 667 N N . GLN A 1 88 ? -0.250 -2.997 -11.208 1.00 72.25 88 GLN A N 1
ATOM 668 C CA . GLN A 1 88 ? -0.395 -3.126 -12.645 1.00 72.25 88 GLN A CA 1
ATOM 669 C C . GLN A 1 88 ? 0.107 -1.866 -13.352 1.00 72.25 88 GLN A C 1
ATOM 671 O O . GLN A 1 88 ? -0.238 -0.733 -12.998 1.00 72.25 88 GLN A O 1
ATOM 676 N N . GLY A 1 89 ? 0.952 -2.074 -14.358 1.00 65.81 89 GLY A N 1
ATOM 677 C CA . GLY A 1 89 ? 1.507 -1.018 -15.199 1.00 65.81 89 GLY A CA 1
ATOM 678 C C . GLY A 1 89 ? 0.511 -0.492 -16.238 1.00 65.81 89 GLY A C 1
ATOM 679 O O . GLY A 1 89 ? -0.594 -1.000 -16.403 1.00 65.81 89 GLY A O 1
ATOM 680 N N . PHE A 1 90 ? 0.903 0.543 -16.989 1.00 57.94 90 PHE A N 1
ATOM 681 C CA . PHE A 1 90 ? 0.049 1.113 -18.046 1.00 57.94 90 PHE A CA 1
ATOM 682 C C . PHE A 1 90 ? -0.077 0.248 -19.312 1.00 57.94 90 PHE A C 1
ATOM 684 O O . PHE A 1 90 ? -1.005 0.478 -20.087 1.00 57.94 90 PHE A O 1
ATOM 691 N N . ARG A 1 91 ? 0.833 -0.709 -19.535 1.00 53.03 91 ARG A N 1
ATOM 692 C CA . ARG A 1 91 ? 0.883 -1.575 -20.725 1.00 53.03 91 ARG A CA 1
ATOM 693 C C . ARG A 1 91 ? 1.183 -3.017 -20.324 1.00 53.03 91 ARG A C 1
ATOM 695 O O . ARG A 1 91 ? 2.342 -3.414 -20.269 1.00 53.03 91 ARG A O 1
ATOM 702 N N . GLU A 1 92 ? 0.144 -3.778 -20.013 1.00 49.38 92 GLU A N 1
ATOM 703 C CA . GLU A 1 92 ? 0.250 -5.217 -19.704 1.00 49.38 92 GLU A CA 1
ATOM 704 C C . GLU A 1 92 ? -0.291 -6.107 -20.832 1.00 49.38 92 GLU A C 1
ATOM 706 O O . GLU A 1 92 ? -0.099 -7.318 -20.827 1.00 49.38 92 GLU A O 1
ATOM 711 N N . ASP A 1 93 ? -0.932 -5.492 -21.823 1.00 46.50 93 ASP A N 1
ATOM 712 C CA . ASP A 1 93 ? -1.560 -6.091 -23.000 1.00 46.50 93 ASP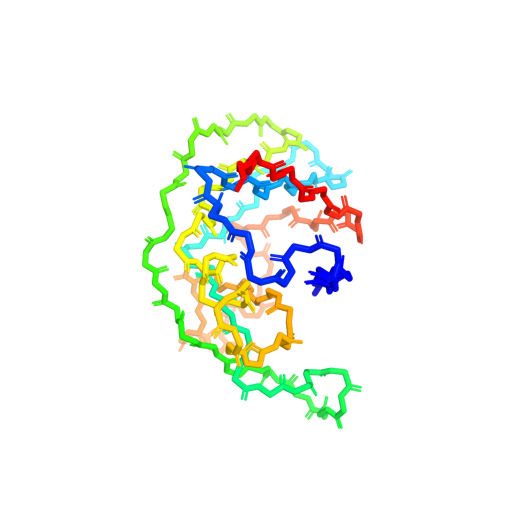 A CA 1
ATOM 713 C C . ASP A 1 93 ? -0.620 -6.211 -24.210 1.00 46.50 93 ASP A C 1
ATOM 715 O O . ASP A 1 93 ? -0.942 -6.873 -25.197 1.00 46.50 93 ASP A O 1
ATOM 719 N N . ASP A 1 94 ? 0.566 -5.611 -24.133 1.00 42.19 94 ASP A N 1
ATOM 720 C CA . ASP A 1 94 ? 1.540 -5.612 -25.212 1.00 42.19 94 ASP A CA 1
ATOM 721 C C . ASP A 1 94 ? 2.735 -6.500 -24.843 1.00 42.19 94 ASP A C 1
ATOM 723 O O . ASP A 1 94 ? 3.584 -6.160 -24.020 1.00 42.19 94 ASP A O 1
ATOM 727 N N . VAL A 1 95 ? 2.832 -7.665 -25.482 1.00 40.84 95 VAL A N 1
ATOM 728 C CA . VAL A 1 95 ? 3.966 -8.594 -25.329 1.00 40.84 95 VAL A CA 1
ATOM 729 C C . VAL A 1 95 ? 5.306 -7.938 -25.710 1.00 40.84 95 VAL A C 1
ATOM 731 O O . VAL A 1 95 ? 6.357 -8.399 -25.259 1.00 40.84 95 VAL A O 1
ATOM 734 N N . SER A 1 96 ? 5.280 -6.841 -26.484 1.00 39.75 96 SER A N 1
ATOM 735 C CA . SER A 1 96 ? 6.445 -6.004 -26.796 1.00 39.75 96 SER A CA 1
ATOM 736 C C . SER A 1 96 ? 6.735 -4.920 -25.742 1.00 39.75 96 SER A C 1
ATOM 738 O O . SER A 1 96 ? 7.866 -4.439 -25.664 1.00 39.75 96 SER A O 1
ATOM 740 N N . ALA A 1 97 ? 5.791 -4.627 -24.835 1.00 39.06 97 ALA A N 1
ATOM 741 C CA . ALA A 1 97 ? 6.002 -3.798 -23.640 1.00 39.06 97 ALA A CA 1
ATOM 742 C C . ALA A 1 97 ? 6.775 -4.516 -22.518 1.00 39.06 97 ALA A C 1
ATOM 744 O O . ALA A 1 97 ? 7.115 -3.903 -21.509 1.00 39.06 97 ALA A O 1
ATOM 745 N N . ARG A 1 98 ? 7.187 -5.777 -22.735 1.00 42.00 98 ARG A N 1
ATOM 746 C CA . ARG A 1 98 ? 8.350 -6.354 -22.032 1.00 42.00 98 ARG A CA 1
ATOM 747 C C . ARG A 1 98 ? 9.629 -5.534 -22.265 1.00 42.00 98 ARG A C 1
ATOM 749 O O . ARG A 1 98 ? 10.591 -5.669 -21.513 1.00 42.00 98 ARG A O 1
ATOM 756 N N . GLY A 1 99 ? 9.652 -4.694 -23.304 1.00 37.84 99 GLY A N 1
ATOM 757 C CA . GLY A 1 99 ? 10.631 -3.634 -23.480 1.00 37.84 99 GLY A CA 1
ATOM 758 C C . GLY A 1 99 ? 10.413 -2.514 -22.463 1.00 37.84 99 GL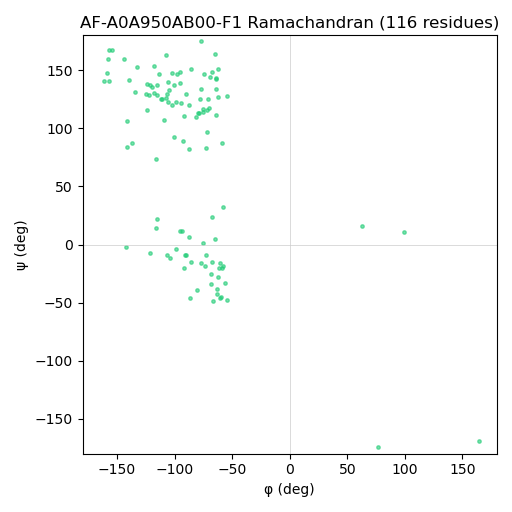Y A C 1
ATOM 759 O O . GLY A 1 99 ? 9.394 -1.832 -22.485 1.00 37.84 99 GLY A O 1
ATOM 760 N N . ASN A 1 100 ? 11.423 -2.318 -21.620 1.00 40.53 100 ASN A N 1
ATOM 761 C CA . ASN A 1 100 ? 11.599 -1.348 -20.529 1.00 40.53 100 ASN A CA 1
ATOM 762 C C . ASN A 1 100 ? 11.487 0.153 -20.934 1.00 40.53 100 ASN A C 1
ATOM 764 O O . ASN A 1 100 ? 12.207 1.000 -20.418 1.00 40.53 100 ASN A O 1
ATOM 768 N N . GLY A 1 101 ? 10.667 0.504 -21.927 1.00 40.31 101 GLY A N 1
ATOM 769 C CA . GLY A 1 101 ? 10.785 1.746 -22.694 1.00 40.31 101 GLY A CA 1
ATOM 770 C C . GLY A 1 101 ? 10.018 2.964 -22.179 1.00 40.31 101 GLY A C 1
ATOM 771 O O . GLY A 1 101 ? 10.224 4.047 -22.717 1.00 40.31 101 GLY A O 1
ATOM 772 N N . SER A 1 102 ? 9.140 2.846 -21.179 1.00 48.03 102 SER A N 1
ATOM 773 C CA . SER A 1 102 ? 8.375 4.019 -20.706 1.00 48.03 102 SER A CA 1
ATOM 774 C C . SER A 1 102 ? 8.129 4.103 -19.200 1.00 48.03 102 SER A C 1
ATOM 776 O O . SER A 1 102 ? 7.573 5.100 -18.755 1.00 48.03 102 SER A O 1
ATOM 778 N N . CYS A 1 103 ? 8.562 3.112 -18.414 1.00 49.91 103 CYS A N 1
ATOM 779 C CA . CYS A 1 103 ? 8.400 3.074 -16.956 1.00 49.91 103 CYS A CA 1
ATOM 780 C C . CYS A 1 103 ? 9.672 2.485 -16.334 1.00 49.91 103 CYS A C 1
ATOM 782 O O . CYS A 1 103 ? 9.769 1.282 -16.132 1.00 49.91 103 CYS A O 1
ATOM 784 N N . LEU A 1 104 ? 10.688 3.323 -16.119 1.00 48.44 104 LEU A N 1
ATOM 785 C CA . LEU A 1 104 ? 12.057 2.899 -15.773 1.00 4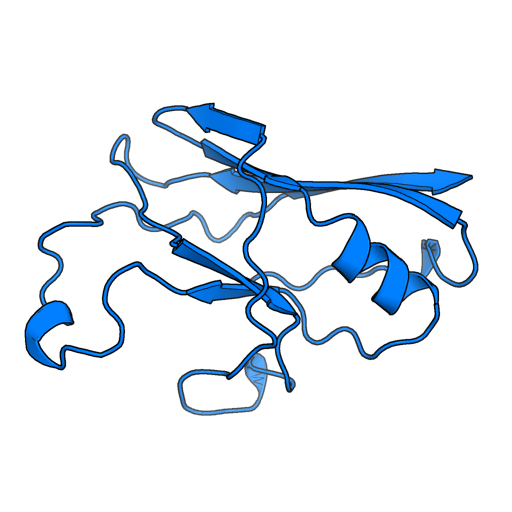8.44 104 LEU A CA 1
ATOM 786 C C . LEU A 1 104 ? 12.355 2.900 -14.261 1.00 48.44 104 LEU A C 1
ATOM 788 O O . LEU A 1 104 ? 13.513 2.801 -13.854 1.00 48.44 104 LEU A O 1
ATOM 792 N N . GLY A 1 105 ? 11.336 3.030 -13.413 1.00 51.56 105 GLY A N 1
ATOM 793 C CA . GLY A 1 105 ? 11.497 2.905 -11.967 1.00 51.56 105 GLY A CA 1
ATOM 794 C C . GLY A 1 105 ? 11.266 1.470 -11.505 1.00 51.56 105 GLY A C 1
ATOM 795 O O . GLY A 1 105 ? 10.127 1.008 -11.503 1.00 51.56 105 GLY A O 1
ATOM 796 N N . THR A 1 106 ? 12.315 0.772 -11.064 1.00 56.84 106 THR A N 1
ATOM 797 C CA . THR A 1 106 ?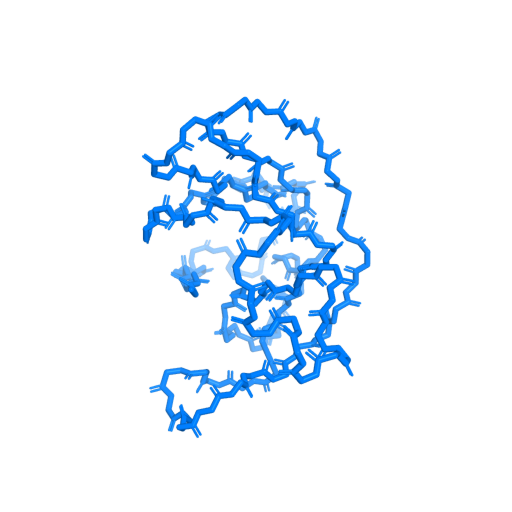 12.134 -0.346 -10.131 1.00 56.84 106 THR A CA 1
ATOM 798 C C . THR A 1 106 ? 11.735 0.245 -8.787 1.00 56.84 106 THR A C 1
ATOM 800 O O . THR A 1 106 ? 12.428 1.119 -8.259 1.00 56.84 106 THR A O 1
ATOM 803 N N . PHE A 1 107 ? 10.608 -0.197 -8.233 1.00 66.00 107 PHE A N 1
ATOM 804 C CA . PHE A 1 107 ? 10.325 0.102 -6.838 1.00 66.00 107 PHE A CA 1
ATOM 805 C C . PHE A 1 107 ? 11.373 -0.577 -5.968 1.00 66.00 107 PHE A C 1
ATOM 807 O O . PHE A 1 107 ? 11.832 -1.683 -6.275 1.00 66.00 107 PHE A O 1
ATOM 814 N N . ASP A 1 108 ? 11.772 0.087 -4.892 1.00 64.25 108 ASP A N 1
ATOM 815 C CA . ASP A 1 108 ? 12.497 -0.616 -3.860 1.00 64.25 108 ASP A CA 1
ATOM 816 C C . ASP A 1 108 ? 11.590 -1.715 -3.284 1.00 64.25 108 ASP A C 1
ATOM 818 O O . ASP A 1 108 ? 10.355 -1.660 -3.316 1.00 64.25 108 ASP A O 1
ATOM 822 N N . GLY A 1 109 ? 12.197 -2.794 -2.798 1.00 65.69 109 GLY A N 1
ATOM 823 C CA . GLY A 1 109 ? 11.442 -3.870 -2.152 1.00 65.69 109 GLY A CA 1
ATOM 824 C C . GLY A 1 109 ? 10.757 -3.429 -0.850 1.00 65.69 109 GLY A C 1
ATOM 825 O O . GLY A 1 109 ? 10.164 -4.266 -0.180 1.00 65.69 109 GLY A O 1
ATOM 826 N N . ASN A 1 110 ? 10.825 -2.142 -0.492 1.00 72.62 110 ASN A N 1
ATOM 827 C CA . ASN A 1 110 ? 10.496 -1.598 0.815 1.00 72.62 110 ASN A CA 1
ATOM 828 C C . ASN A 1 110 ? 9.299 -0.641 0.715 1.00 72.62 110 ASN A C 1
ATOM 830 O O . ASN A 1 110 ? 9.436 0.574 0.850 1.00 72.62 110 ASN A O 1
ATOM 834 N N . ALA A 1 111 ? 8.096 -1.182 0.525 1.00 83.50 111 ALA A N 1
ATOM 835 C CA . ALA A 1 111 ? 6.894 -0.371 0.686 1.00 83.50 111 ALA A CA 1
ATOM 836 C C . ALA A 1 111 ? 6.604 -0.099 2.163 1.00 83.50 111 ALA A C 1
ATOM 838 O O . ALA A 1 111 ? 6.804 -0.956 3.024 1.00 83.50 111 ALA A O 1
ATOM 839 N N . THR A 1 112 ? 6.051 1.078 2.439 1.00 89.56 112 THR A N 1
ATOM 840 C CA . THR A 1 112 ? 5.531 1.429 3.764 1.00 89.56 112 THR A CA 1
ATOM 841 C C . THR A 1 112 ? 4.019 1.561 3.700 1.00 89.56 112 THR A C 1
ATOM 843 O O . THR A 1 112 ? 3.504 2.348 2.909 1.00 89.56 112 THR A O 1
ATOM 846 N N . LEU A 1 113 ? 3.310 0.824 4.554 1.00 90.75 113 LEU A N 1
ATOM 847 C CA . LEU A 1 113 ? 1.875 0.981 4.761 1.00 90.75 113 LEU A CA 1
ATOM 848 C C . LEU A 1 113 ? 1.636 1.751 6.062 1.00 90.75 113 LEU A C 1
ATOM 850 O O . LEU A 1 113 ? 2.037 1.302 7.133 1.00 90.75 113 LEU A O 1
ATOM 854 N N . THR A 1 114 ? 0.980 2.906 5.971 1.00 92.75 114 THR A N 1
ATOM 855 C CA . THR A 1 114 ? 0.555 3.693 7.137 1.00 92.75 114 THR A CA 1
ATOM 856 C C . THR A 1 114 ? -0.950 3.577 7.293 1.00 92.75 114 THR A C 1
ATOM 858 O O . THR A 1 114 ? -1.686 3.856 6.351 1.00 92.75 114 THR A 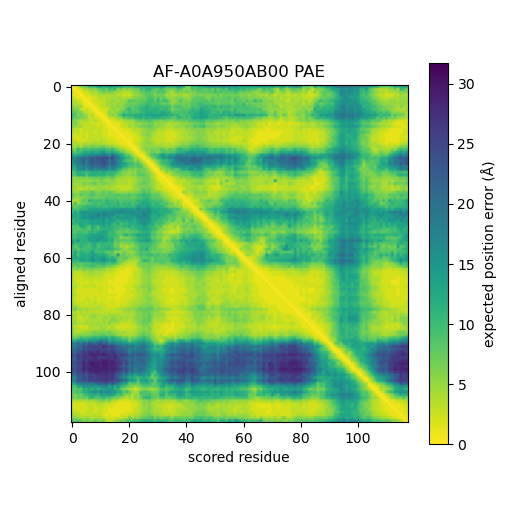O 1
ATOM 861 N N . VAL A 1 115 ? -1.414 3.183 8.479 1.00 92.31 115 VAL A N 1
ATOM 862 C CA . VAL A 1 115 ? -2.841 3.003 8.771 1.00 92.31 115 VAL A CA 1
ATOM 863 C C . VAL A 1 115 ? -3.227 3.833 9.987 1.00 92.31 115 VAL A C 1
ATOM 865 O O . VAL A 1 115 ? -2.592 3.745 11.034 1.00 92.31 115 VAL A O 1
ATOM 868 N N . THR A 1 116 ? -4.288 4.625 9.858 1.00 93.25 116 THR A N 1
ATOM 869 C CA . THR A 1 116 ? -4.958 5.293 10.978 1.00 93.25 116 THR A CA 1
ATOM 870 C C . THR A 1 116 ? -6.282 4.593 11.243 1.00 93.25 116 THR A C 1
ATOM 872 O O . THR A 1 116 ? -7.079 4.395 10.327 1.00 93.25 116 THR A O 1
ATOM 875 N N . HIS A 1 117 ? -6.532 4.226 12.496 1.00 88.44 117 HIS A N 1
ATOM 876 C CA . HIS A 1 117 ? -7.702 3.450 12.899 1.00 88.44 117 HIS A CA 1
ATOM 877 C C . HIS A 1 117 ? -8.212 3.889 14.278 1.00 88.44 117 HIS A C 1
ATOM 879 O O . HIS A 1 117 ? -7.465 4.483 15.057 1.00 88.44 117 HIS A O 1
ATOM 885 N N . SER A 1 118 ? -9.470 3.573 14.579 1.00 83.94 118 SER A N 1
ATOM 886 C CA . SER A 1 118 ? -10.107 3.755 15.894 1.00 83.94 118 SER A CA 1
ATOM 887 C C . SER A 1 118 ? -10.587 2.422 16.441 1.00 83.94 118 SER A C 1
ATOM 889 O O . SER A 1 118 ? -11.230 1.685 15.658 1.00 83.94 118 SER A O 1
#

Mean predicted aligned error: 8.91 Å

Nearest PDB structures (foldseek):
  8fxs-assembly1_A  TM=5.796E-01  e=6.412E-01  Homo sapiens
  8fxs-assembly1_B  TM=5.790E-01  e=1.546E+00  Homo sapiens
  5ntu-assembly1_A  TM=5.275E-01  e=1.458E+00  Homo sapiens
  6o90-assembly1_G  TM=3.148E-01  e=6.412E-01  Enterococcus faecalis

pLDDT: mean 72.68, std 15.22, range [37.84, 93.25]

Foldseek 3Di:
DDFDDCVVLAPWAWPWKKKKWFFPDLFAAAFQWKFFFPDQPVVDPDDTDGPTDRWDFPDDDSTMTMTTCRVRSRCVSDPDDGSDMDTDGPDPPDPVVVPCPHGVTDTDPDMDMDIDTD

Sequence (118 aa):
YYLFDLTSLSQRYVNQATLTLSTQNSGWACVKNLGPADSDWWTIQGVSGGDFQPVLIVSTSPTSAVYDVTSIVQAWANGADNHGFVLQGFREDDVSARGNGSCLGTFDGNATLTVTHS

Solvent-accessible surface area (backbone atoms only — not comparable to full-atom values): 6846 Å² total; per-residue (Å²): 120,51,77,75,92,54,75,93,38,56,83,39,51,58,77,40,26,39,39,37,41,33,31,74,36,82,35,64,56,54,69,58,28,40,21,49,24,73,47,60,48,93,79,52,96,68,86,67,60,45,66,66,41,85,50,53,72,79,45,80,55,57,49,35,40,32,34,53,41,33,69,61,53,36,42,37,20,72,70,44,85,82,41,25,44,40,78,37,54,82,59,82,87,42,86,71,52,77,50,76,79,85,46,68,22,54,61,46,89,65,63,46,78,49,74,46,68,96

Radius of gyration: 14.51 Å; Cα contacts (8 Å, |Δi|>4): 236; chains: 1; bounding box: 29×32×43 Å